Protein AF-A0A0J6S541-F1 (afdb_monomer_lite)

Sequence (90 aa):
METGPLQARLARLVRTGGDAARARAREAARTLASDIQQELRNGRAEATATPAGAAVTVEAPGLIAREFGTATRAARPVIGPAVARRPGRA

pLDDT: mean 71.31, std 18.67, range [35.28, 91.25]

Foldseek 3Di:
DDCPVVVVVVVVVVVVVVVVQLVVLQVVLVVVQVVVVVVAPAWHWDWDADPVHIFIDIGHPCPVVPPDPDDPDDDDGDDDDPDDDDPDDD

Radius of gyration: 19.19 Å; chains: 1; bounding box: 52×20×59 Å

Organism: NCBI:txid270351

Structure (mmCIF, N/CA/C/O backbone):
data_AF-A0A0J6S541-F1
#
_entry.id   AF-A0A0J6S541-F1
#
loop_
_atom_site.group_PDB
_atom_site.id
_atom_site.type_symbol
_atom_site.label_atom_id
_atom_site.label_alt_id
_atom_site.label_comp_id
_atom_site.label_asym_id
_atom_site.label_entity_id
_atom_site.label_seq_id
_atom_site.pdbx_PDB_ins_code
_atom_site.Cartn_x
_atom_site.Cartn_y
_atom_site.Cartn_z
_atom_site.occupancy
_atom_site.B_iso_or_equiv
_atom_site.auth_seq_id
_atom_site.auth_comp_id
_atom_site.auth_asym_id
_atom_site.auth_atom_id
_atom_site.pdbx_PDB_model_num
ATOM 1 N N . MET A 1 1 ? 22.074 0.739 -38.745 1.00 48.12 1 MET A N 1
ATOM 2 C CA . MET A 1 1 ? 22.692 0.948 -37.418 1.00 48.12 1 MET A CA 1
ATOM 3 C C . MET A 1 1 ? 21.904 0.140 -36.398 1.00 48.12 1 MET A C 1
ATOM 5 O O . MET A 1 1 ? 20.757 0.473 -36.130 1.00 48.12 1 MET A O 1
ATOM 9 N N . GLU A 1 2 ? 22.465 -0.973 -35.927 1.00 58.28 2 GLU A N 1
ATOM 10 C CA . GLU A 1 2 ? 21.788 -1.940 -35.052 1.00 58.28 2 GLU A CA 1
ATOM 11 C C . GLU A 1 2 ? 21.802 -1.471 -33.589 1.00 58.28 2 GLU A C 1
ATOM 13 O O . GLU A 1 2 ? 22.732 -1.727 -32.830 1.00 58.28 2 GLU A O 1
ATOM 18 N N . THR A 1 3 ? 20.749 -0.775 -33.168 1.00 63.75 3 THR A N 1
ATOM 19 C CA . THR A 1 3 ? 20.527 -0.403 -31.758 1.00 63.75 3 THR A CA 1
ATOM 20 C C . THR A 1 3 ? 19.854 -1.514 -30.939 1.00 63.75 3 THR A C 1
ATOM 22 O O . THR A 1 3 ? 19.732 -1.388 -29.719 1.00 63.75 3 THR A O 1
ATOM 25 N N . GLY A 1 4 ? 19.454 -2.620 -31.576 1.00 79.44 4 GLY A N 1
ATOM 26 C CA . GLY A 1 4 ? 18.691 -3.718 -30.967 1.00 79.44 4 GLY A CA 1
ATOM 27 C C . GLY A 1 4 ? 19.315 -4.318 -29.697 1.00 79.44 4 GLY A C 1
ATOM 28 O O . GLY A 1 4 ? 18.627 -4.389 -28.675 1.00 79.44 4 GLY A O 1
ATOM 29 N N . PRO A 1 5 ? 20.612 -4.688 -29.685 1.00 87.50 5 PRO A N 1
ATOM 30 C CA . PRO A 1 5 ? 21.240 -5.289 -28.504 1.00 87.50 5 PRO A CA 1
ATOM 31 C C . PRO A 1 5 ? 21.314 -4.341 -27.299 1.00 87.50 5 PRO A C 1
ATOM 33 O O . PRO A 1 5 ? 21.081 -4.747 -26.157 1.00 87.50 5 PRO A O 1
ATOM 36 N N . LEU A 1 6 ? 21.596 -3.058 -27.545 1.00 85.12 6 LEU A N 1
ATOM 37 C CA . LEU A 1 6 ? 21.658 -2.040 -26.497 1.00 85.12 6 LEU A CA 1
ATOM 38 C C . LEU A 1 6 ? 20.264 -1.742 -25.931 1.00 85.12 6 LEU A C 1
ATOM 40 O O . LEU A 1 6 ? 20.092 -1.713 -24.713 1.00 85.12 6 LEU A O 1
ATOM 44 N N . GLN A 1 7 ? 19.259 -1.583 -26.795 1.00 88.88 7 GLN A N 1
ATOM 45 C CA . GLN A 1 7 ? 17.871 -1.370 -26.379 1.00 88.88 7 GLN A CA 1
ATOM 46 C C . GLN A 1 7 ? 17.341 -2.554 -25.560 1.00 88.88 7 GLN A C 1
ATOM 48 O O . GLN A 1 7 ? 16.745 -2.350 -24.501 1.00 88.88 7 GLN A O 1
ATOM 53 N N . ALA A 1 8 ? 17.635 -3.789 -25.977 1.00 88.12 8 ALA A N 1
ATOM 54 C CA . ALA A 1 8 ? 17.278 -4.990 -25.226 1.00 88.12 8 ALA A CA 1
ATOM 55 C C . ALA A 1 8 ? 17.948 -5.029 -23.841 1.00 88.12 8 ALA A C 1
ATOM 57 O O . ALA A 1 8 ? 17.311 -5.390 -22.844 1.00 88.12 8 ALA A O 1
ATOM 58 N N . ARG A 1 9 ? 19.219 -4.615 -23.747 1.00 85.25 9 ARG A N 1
ATOM 59 C CA . ARG A 1 9 ? 19.947 -4.528 -22.473 1.00 85.25 9 ARG A CA 1
ATOM 60 C C . ARG A 1 9 ? 19.373 -3.452 -21.550 1.00 85.25 9 ARG A C 1
ATOM 62 O O . ARG A 1 9 ? 19.202 -3.719 -20.361 1.00 85.25 9 ARG A O 1
ATOM 69 N N . LEU A 1 10 ? 19.033 -2.276 -22.075 1.00 91.12 10 LEU A N 1
ATOM 70 C CA . LEU A 1 10 ? 18.406 -1.198 -21.302 1.00 91.12 10 LEU A CA 1
ATOM 71 C C . LEU A 1 10 ? 17.007 -1.592 -20.815 1.00 91.12 10 LEU A C 1
ATOM 73 O O . LEU A 1 10 ? 16.702 -1.425 -19.635 1.00 91.12 10 LEU A O 1
ATOM 77 N N . ALA A 1 11 ? 16.187 -2.200 -21.675 1.00 88.81 11 ALA A N 1
ATOM 78 C CA . ALA A 1 11 ? 14.867 -2.703 -21.298 1.00 88.81 11 ALA A CA 1
ATOM 79 C C . ALA A 1 11 ? 14.949 -3.772 -20.195 1.00 88.81 11 ALA A C 1
ATOM 81 O O . ALA A 1 11 ? 14.130 -3.788 -19.272 1.00 88.81 11 ALA A O 1
ATOM 82 N N . ARG A 1 12 ? 15.961 -4.649 -20.254 1.00 85.75 12 ARG A N 1
ATOM 83 C CA . ARG A 1 12 ? 16.238 -5.619 -19.187 1.00 85.75 12 ARG A CA 1
ATOM 84 C C . ARG A 1 12 ? 16.616 -4.916 -17.885 1.00 85.75 12 ARG A C 1
ATOM 86 O O . ARG A 1 12 ? 16.053 -5.249 -16.851 1.00 85.75 12 ARG A O 1
ATOM 93 N N . LEU A 1 13 ? 17.507 -3.926 -17.941 1.00 87.94 13 LEU A N 1
ATOM 94 C CA . LEU A 1 13 ? 17.943 -3.177 -16.761 1.00 87.94 13 LEU A CA 1
ATOM 95 C C . LEU A 1 13 ? 16.776 -2.459 -16.068 1.00 87.94 13 LEU A C 1
ATOM 97 O O . LEU A 1 13 ? 16.637 -2.561 -14.851 1.00 87.94 13 LEU A O 1
ATOM 101 N N . VAL A 1 14 ? 15.914 -1.786 -16.836 1.00 86.81 14 VAL A 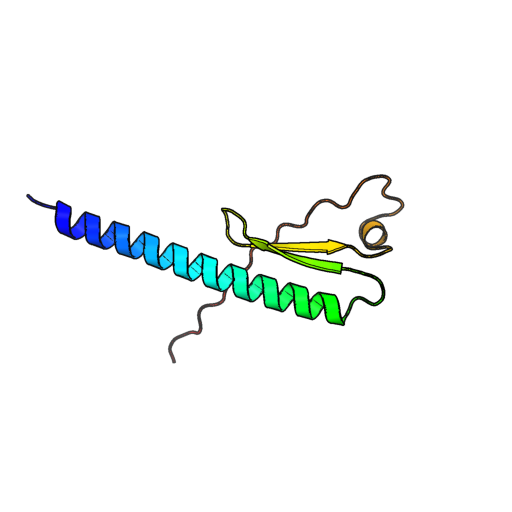N 1
ATOM 102 C CA . VAL A 1 14 ? 14.710 -1.117 -16.312 1.00 86.81 14 VAL A CA 1
ATOM 103 C C . VAL A 1 14 ? 13.792 -2.122 -15.616 1.00 86.81 14 VAL A C 1
ATOM 105 O O . VAL A 1 14 ? 13.318 -1.864 -14.509 1.00 86.81 14 VAL A O 1
ATOM 108 N N . ARG A 1 15 ? 13.589 -3.299 -16.219 1.00 85.00 15 ARG A N 1
ATOM 109 C CA . ARG A 1 15 ? 12.757 -4.365 -15.645 1.00 85.00 15 ARG A CA 1
ATOM 110 C C . ARG A 1 15 ? 13.333 -4.897 -14.337 1.00 85.00 15 ARG A C 1
ATOM 112 O O . ARG A 1 15 ? 12.640 -4.875 -13.326 1.00 85.00 15 ARG A O 1
ATOM 119 N N . THR A 1 16 ? 14.609 -5.284 -14.333 1.00 85.56 16 THR A N 1
ATOM 120 C CA . THR A 1 16 ? 15.292 -5.793 -13.135 1.00 85.56 16 THR A CA 1
ATOM 121 C C . THR A 1 16 ? 15.309 -4.750 -12.015 1.00 85.56 16 THR A C 1
ATOM 123 O O . THR A 1 16 ? 15.074 -5.086 -10.855 1.00 85.56 16 THR A O 1
ATOM 126 N N . GLY A 1 17 ? 15.511 -3.472 -12.350 1.00 83.56 17 GLY A N 1
ATOM 127 C CA . GLY A 1 17 ? 15.414 -2.371 -11.391 1.00 83.56 17 GLY A CA 1
ATOM 128 C C . GLY A 1 17 ? 14.008 -2.223 -10.799 1.00 83.56 17 GLY A C 1
ATOM 129 O O . GLY A 1 17 ? 13.862 -2.081 -9.583 1.00 83.56 17 GLY A O 1
ATOM 130 N N . GLY A 1 18 ? 12.972 -2.314 -11.637 1.00 83.81 18 GLY A N 1
ATOM 131 C CA . GLY A 1 18 ? 11.573 -2.269 -11.208 1.00 83.81 18 GLY A CA 1
ATOM 132 C C . GLY A 1 18 ? 11.158 -3.465 -10.346 1.00 83.81 18 GLY A C 1
ATOM 133 O O . GLY A 1 18 ? 10.394 -3.298 -9.395 1.00 83.81 18 GLY A O 1
ATOM 134 N N . ASP A 1 19 ? 11.668 -4.661 -10.637 1.00 86.44 19 ASP A N 1
ATOM 135 C CA . ASP A 1 19 ? 11.435 -5.860 -9.822 1.00 86.44 19 ASP A CA 1
ATOM 136 C C . ASP A 1 19 ? 12.111 -5.730 -8.450 1.00 86.44 19 ASP A C 1
ATOM 138 O O . ASP A 1 19 ? 11.474 -5.955 -7.420 1.00 86.44 19 ASP A O 1
ATOM 142 N N . ALA A 1 20 ? 13.363 -5.262 -8.412 1.00 81.94 20 ALA A N 1
ATOM 143 C CA . ALA A 1 20 ? 14.087 -5.018 -7.166 1.00 81.94 20 ALA A CA 1
ATOM 144 C C . ALA A 1 20 ? 13.445 -3.909 -6.310 1.00 81.94 20 ALA A C 1
ATOM 146 O O . ALA A 1 20 ? 13.453 -3.976 -5.080 1.00 81.94 20 ALA A O 1
ATOM 147 N N . ALA A 1 21 ? 12.880 -2.871 -6.934 1.00 77.56 21 ALA A N 1
ATOM 148 C CA . ALA A 1 21 ? 12.113 -1.844 -6.230 1.00 77.56 21 ALA A CA 1
ATOM 149 C C . ALA A 1 21 ? 10.822 -2.417 -5.621 1.00 77.56 21 ALA A C 1
ATOM 151 O O . ALA A 1 21 ? 10.550 -2.187 -4.444 1.00 77.56 21 ALA A O 1
ATOM 152 N N . ARG A 1 22 ? 10.072 -3.228 -6.381 1.00 81.31 22 ARG A N 1
ATOM 153 C CA . ARG A 1 22 ? 8.854 -3.895 -5.891 1.00 81.31 22 ARG A CA 1
ATOM 154 C C . ARG A 1 22 ? 9.142 -4.889 -4.767 1.00 81.31 22 ARG A C 1
ATOM 156 O O . ARG A 1 22 ? 8.386 -4.931 -3.802 1.00 81.31 22 ARG A O 1
ATOM 163 N N . ALA A 1 23 ? 10.238 -5.644 -4.848 1.00 86.69 23 ALA A N 1
ATOM 164 C CA . ALA A 1 23 ? 10.658 -6.552 -3.780 1.00 86.69 23 ALA A CA 1
ATOM 165 C C . ALA A 1 23 ? 10.939 -5.798 -2.471 1.00 86.69 23 ALA A C 1
ATOM 167 O O . ALA A 1 23 ? 10.405 -6.164 -1.427 1.00 86.69 23 ALA A O 1
ATOM 168 N N . ARG A 1 24 ? 11.687 -4.689 -2.542 1.00 83.75 24 ARG A N 1
ATOM 169 C CA . ARG A 1 24 ? 11.952 -3.830 -1.376 1.00 83.75 24 ARG A CA 1
ATOM 170 C C . ARG A 1 24 ? 10.678 -3.220 -0.794 1.00 83.75 24 ARG A C 1
ATOM 172 O O . ARG A 1 24 ? 10.530 -3.198 0.420 1.00 83.75 24 ARG A O 1
ATOM 179 N N . ALA A 1 25 ? 9.753 -2.765 -1.640 1.00 80.88 25 ALA A N 1
ATOM 180 C CA . ALA A 1 25 ? 8.474 -2.222 -1.184 1.00 80.88 25 ALA A CA 1
ATOM 181 C C . ALA A 1 25 ? 7.628 -3.271 -0.443 1.00 80.88 25 ALA A C 1
ATOM 183 O O . ALA A 1 25 ? 7.034 -2.959 0.585 1.00 80.88 25 ALA A O 1
ATOM 184 N N . ARG A 1 26 ? 7.603 -4.520 -0.930 1.00 85.19 26 ARG A N 1
ATOM 185 C CA . ARG A 1 26 ? 6.908 -5.629 -0.256 1.00 85.19 26 ARG A CA 1
ATOM 186 C C . ARG A 1 26 ? 7.510 -5.932 1.108 1.00 85.19 26 ARG A C 1
ATOM 188 O O . ARG A 1 26 ? 6.758 -6.124 2.054 1.00 85.19 26 ARG A O 1
ATOM 195 N N . GLU A 1 27 ? 8.835 -5.962 1.200 1.00 87.56 27 GLU A N 1
ATOM 196 C CA . GLU A 1 27 ? 9.509 -6.237 2.467 1.00 87.56 27 GLU A CA 1
ATOM 197 C C . GLU A 1 27 ? 9.257 -5.124 3.485 1.00 87.56 27 GLU A C 1
ATOM 199 O O . GLU A 1 27 ? 8.795 -5.397 4.586 1.00 87.56 27 GLU A O 1
ATOM 204 N N . ALA A 1 28 ? 9.413 -3.863 3.076 1.00 85.31 28 ALA A N 1
ATOM 205 C CA . ALA A 1 28 ? 9.115 -2.719 3.934 1.00 85.31 28 ALA A CA 1
ATOM 206 C C . ALA A 1 28 ? 7.654 -2.712 4.419 1.00 85.31 28 ALA A C 1
ATOM 208 O O . ALA A 1 28 ? 7.393 -2.432 5.585 1.00 85.31 28 ALA A O 1
ATOM 209 N N . ALA A 1 29 ? 6.699 -3.055 3.546 1.00 83.56 29 ALA A N 1
ATOM 210 C CA . ALA A 1 29 ? 5.292 -3.155 3.922 1.00 83.56 29 ALA A CA 1
ATOM 211 C C . ALA A 1 29 ? 5.035 -4.283 4.935 1.00 83.56 29 ALA A C 1
ATOM 213 O O . ALA A 1 29 ? 4.247 -4.094 5.857 1.00 83.56 29 ALA A O 1
ATOM 214 N N . ARG A 1 30 ? 5.707 -5.435 4.798 1.00 89.62 30 ARG A N 1
ATOM 215 C CA . ARG A 1 30 ? 5.608 -6.547 5.759 1.00 89.62 30 ARG A CA 1
ATOM 216 C C . ARG A 1 30 ? 6.157 -6.169 7.126 1.00 89.62 30 ARG A C 1
ATOM 218 O O . ARG A 1 30 ? 5.483 -6.426 8.118 1.00 89.62 30 ARG A O 1
ATOM 225 N N . THR A 1 31 ? 7.334 -5.543 7.169 1.00 90.56 31 THR A N 1
ATOM 226 C CA . THR A 1 31 ? 7.913 -5.030 8.418 1.00 90.56 31 THR A CA 1
ATOM 227 C C . THR A 1 31 ? 6.952 -4.047 9.076 1.00 90.56 31 THR A C 1
ATOM 229 O O . THR A 1 31 ? 6.563 -4.258 10.216 1.00 90.56 31 THR A O 1
ATOM 232 N N . LEU A 1 32 ? 6.452 -3.062 8.322 1.00 85.62 32 LEU A N 1
ATOM 233 C CA . LEU A 1 32 ? 5.506 -2.074 8.840 1.00 85.62 32 LEU A CA 1
ATOM 234 C C . LEU A 1 32 ? 4.213 -2.710 9.376 1.00 85.62 32 LEU A C 1
ATOM 236 O O . LEU A 1 32 ? 3.743 -2.331 10.442 1.00 85.62 32 LEU A O 1
ATOM 240 N N . ALA A 1 33 ? 3.632 -3.675 8.659 1.00 86.38 33 ALA A N 1
ATOM 241 C CA . ALA A 1 33 ? 2.437 -4.375 9.127 1.00 86.38 33 ALA A CA 1
ATOM 242 C C . ALA A 1 33 ? 2.704 -5.150 10.427 1.00 86.38 33 ALA A C 1
ATOM 244 O O . ALA A 1 33 ? 1.872 -5.117 11.328 1.00 86.38 33 ALA A O 1
ATOM 245 N N . SER A 1 34 ? 3.865 -5.803 10.545 1.00 91.25 34 SER A N 1
ATOM 246 C CA . SER A 1 34 ? 4.282 -6.491 11.772 1.00 91.25 34 SER A CA 1
ATOM 247 C C . SER A 1 34 ? 4.449 -5.519 12.940 1.00 91.25 34 SER A C 1
ATOM 249 O O . SER A 1 34 ? 3.934 -5.786 14.023 1.00 91.25 34 SER A O 1
ATOM 251 N N . ASP A 1 35 ? 5.122 -4.390 12.723 1.00 88.69 35 ASP A N 1
ATOM 252 C CA . ASP A 1 35 ? 5.354 -3.380 13.760 1.00 88.69 35 ASP A CA 1
ATOM 253 C C . ASP A 1 35 ? 4.021 -2.808 14.265 1.00 88.69 35 ASP A C 1
ATOM 255 O O . ASP A 1 35 ? 3.753 -2.801 15.465 1.00 88.69 35 ASP A O 1
ATOM 259 N N . ILE A 1 36 ? 3.119 -2.441 13.346 1.00 85.56 36 ILE A N 1
ATOM 260 C CA . ILE A 1 36 ? 1.770 -1.975 13.697 1.00 85.56 36 ILE A CA 1
ATOM 261 C C . ILE A 1 36 ? 1.002 -3.070 14.451 1.00 85.56 36 ILE A C 1
ATOM 263 O O . ILE A 1 36 ? 0.350 -2.786 15.454 1.00 85.56 36 ILE A O 1
ATOM 267 N N . GLN A 1 37 ? 1.071 -4.327 14.004 1.00 90.81 37 GLN A N 1
ATOM 268 C CA . GLN A 1 37 ? 0.364 -5.436 14.646 1.00 90.81 37 GLN A CA 1
ATOM 269 C C . GLN A 1 37 ? 0.798 -5.649 16.102 1.00 90.81 37 GLN A C 1
ATOM 271 O O . GLN A 1 37 ? -0.042 -6.011 16.925 1.00 90.81 37 GLN A O 1
ATOM 276 N N . GLN A 1 38 ? 2.072 -5.417 16.427 1.00 90.88 38 GLN A N 1
ATOM 277 C CA . GLN A 1 38 ? 2.584 -5.516 17.799 1.00 90.88 38 GLN A CA 1
ATOM 278 C C . GLN A 1 38 ? 2.023 -4.417 18.713 1.00 90.88 38 GLN A C 1
ATOM 280 O O . GLN A 1 38 ? 1.840 -4.644 19.909 1.00 90.88 38 GLN A O 1
ATOM 285 N N . GLU A 1 39 ? 1.715 -3.244 18.161 1.00 87.50 39 GLU A N 1
ATOM 286 C CA . GLU A 1 39 ? 1.136 -2.124 18.910 1.00 87.50 39 GLU A CA 1
ATOM 287 C C . GLU A 1 39 ? -0.396 -2.212 19.038 1.00 87.50 39 GLU A C 1
ATOM 289 O O . GLU A 1 39 ? -0.996 -1.632 19.953 1.00 87.50 39 GLU A O 1
ATOM 294 N N . LEU A 1 40 ? -1.057 -2.953 18.146 1.00 83.06 40 LEU A N 1
ATOM 295 C CA . LEU A 1 40 ? -2.507 -3.121 18.155 1.00 83.06 40 LEU A CA 1
ATOM 296 C C . LEU A 1 40 ? -2.956 -4.149 19.199 1.00 83.06 40 LEU A C 1
ATOM 298 O O . LEU A 1 40 ? -2.760 -5.349 19.044 1.00 83.06 40 LEU A O 1
ATOM 302 N N . ARG A 1 41 ? -3.677 -3.686 20.229 1.00 80.81 41 ARG A N 1
ATOM 303 C CA . ARG A 1 41 ? -4.287 -4.577 21.237 1.00 80.81 41 ARG A CA 1
ATOM 304 C C . ARG A 1 41 ? -5.458 -5.400 20.695 1.00 80.81 41 ARG A C 1
ATOM 306 O O . ARG A 1 41 ? -5.561 -6.575 21.005 1.00 80.81 41 ARG A O 1
ATOM 313 N N . ASN A 1 42 ? -6.334 -4.772 19.908 1.00 82.62 42 ASN A N 1
ATOM 314 C CA . ASN A 1 42 ? -7.563 -5.372 19.373 1.00 82.62 42 ASN A CA 1
ATOM 315 C C . ASN A 1 42 ? -7.721 -5.036 17.883 1.00 82.62 42 ASN A C 1
ATOM 317 O O . ASN A 1 42 ? -8.771 -4.561 17.472 1.00 82.62 42 ASN A O 1
ATOM 321 N N . GLY A 1 43 ? -6.672 -5.193 17.079 1.00 84.44 43 GLY A N 1
ATOM 322 C CA . GLY A 1 43 ? -6.699 -4.840 15.660 1.00 84.44 43 GLY A CA 1
ATOM 323 C C . GLY A 1 43 ? -5.872 -5.784 14.798 1.00 84.44 43 GLY A C 1
ATOM 324 O O . GLY A 1 43 ? -5.193 -6.678 15.305 1.00 84.44 43 GLY A O 1
ATOM 325 N N . ARG A 1 44 ? -5.939 -5.569 13.489 1.00 86.06 44 ARG A N 1
ATOM 326 C CA . ARG A 1 44 ? -5.229 -6.315 12.458 1.00 86.06 44 ARG A CA 1
ATOM 327 C C . ARG A 1 44 ? -4.478 -5.351 11.550 1.00 86.06 44 ARG A C 1
ATOM 329 O O . ARG A 1 44 ? -5.049 -4.360 11.108 1.00 86.06 44 ARG A O 1
ATOM 336 N N . ALA A 1 45 ? -3.233 -5.660 11.225 1.00 84.44 45 ALA A N 1
ATOM 337 C CA . ALA A 1 45 ? -2.487 -4.988 10.170 1.00 84.44 45 ALA A CA 1
ATOM 338 C C . ALA A 1 45 ? -1.996 -6.012 9.143 1.00 84.44 45 ALA A C 1
ATOM 340 O O . ALA A 1 45 ? -1.467 -7.062 9.503 1.00 84.44 45 ALA A O 1
ATOM 341 N N . GLU A 1 46 ? -2.176 -5.723 7.856 1.00 87.12 46 GLU A N 1
ATOM 342 C CA . GLU A 1 46 ? -1.835 -6.647 6.775 1.00 87.12 46 GLU A CA 1
ATOM 343 C C . GLU A 1 46 ? -1.190 -5.932 5.591 1.00 87.12 46 GLU A C 1
ATOM 345 O O . GLU A 1 46 ? -1.691 -4.925 5.091 1.00 87.12 46 GLU A O 1
ATOM 350 N N . ALA A 1 47 ? -0.080 -6.492 5.111 1.00 88.00 47 ALA A N 1
ATOM 351 C CA . ALA A 1 47 ? 0.610 -6.026 3.919 1.00 88.00 47 ALA A CA 1
ATOM 352 C C . ALA A 1 47 ? 0.160 -6.815 2.684 1.00 88.00 47 ALA A C 1
ATOM 354 O O . ALA A 1 47 ? 0.267 -8.039 2.646 1.00 88.00 47 ALA A O 1
ATOM 355 N N . THR A 1 48 ? -0.258 -6.112 1.634 1.00 86.44 48 THR A N 1
ATOM 356 C CA . THR A 1 48 ? -0.667 -6.699 0.351 1.00 86.44 48 THR A CA 1
ATOM 357 C C . THR A 1 48 ? 0.134 -6.093 -0.798 1.00 86.44 48 THR A C 1
ATOM 359 O O . THR A 1 48 ? 0.382 -4.889 -0.848 1.00 86.44 48 THR A O 1
ATOM 362 N N . ALA A 1 49 ? 0.556 -6.920 -1.757 1.00 82.31 49 ALA A N 1
ATOM 363 C CA . ALA A 1 49 ? 1.223 -6.431 -2.962 1.00 82.31 49 ALA A CA 1
ATOM 364 C C . ALA A 1 49 ? 0.230 -5.720 -3.896 1.00 82.31 49 ALA A C 1
ATOM 366 O O . ALA A 1 49 ? -0.896 -6.174 -4.079 1.00 82.31 49 ALA A O 1
ATOM 367 N N . THR A 1 50 ? 0.669 -4.646 -4.552 1.00 81.19 50 THR A N 1
ATOM 368 C CA . THR A 1 50 ? -0.130 -3.908 -5.544 1.00 81.19 50 THR A CA 1
ATOM 369 C C . THR A 1 50 ? 0.658 -3.737 -6.847 1.00 81.19 50 THR A C 1
ATOM 371 O O . THR A 1 50 ? 1.886 -3.876 -6.844 1.00 81.19 50 THR A O 1
ATOM 374 N N . PRO A 1 51 ? 0.007 -3.400 -7.978 1.00 75.62 51 PRO A N 1
ATOM 375 C CA . PRO A 1 51 ? 0.722 -3.087 -9.218 1.00 75.62 51 PRO A CA 1
ATOM 376 C C . PRO A 1 51 ? 1.746 -1.950 -9.061 1.00 75.62 51 PRO A C 1
ATOM 378 O O . PRO A 1 51 ? 2.793 -1.975 -9.704 1.00 75.62 51 PRO A O 1
ATOM 381 N N . ALA A 1 52 ? 1.473 -0.993 -8.167 1.00 74.81 52 ALA A N 1
ATOM 382 C CA . ALA A 1 52 ? 2.361 0.128 -7.859 1.00 74.81 52 ALA A CA 1
ATOM 383 C C . ALA A 1 52 ? 3.452 -0.204 -6.815 1.00 74.81 52 ALA A C 1
ATOM 385 O O . ALA A 1 52 ? 4.358 0.601 -6.611 1.00 74.81 52 ALA A O 1
ATOM 386 N N . GLY A 1 53 ? 3.397 -1.367 -6.154 1.00 82.38 53 GLY A N 1
ATOM 387 C CA . GLY A 1 53 ? 4.333 -1.747 -5.093 1.00 82.38 53 GLY A CA 1
ATOM 388 C C . GLY A 1 53 ? 3.682 -2.624 -4.026 1.00 82.38 53 GLY A C 1
ATOM 389 O O . GLY A 1 53 ? 3.474 -3.823 -4.232 1.00 82.38 53 GLY A O 1
ATOM 390 N N . ALA A 1 54 ? 3.395 -2.033 -2.869 1.00 82.62 54 ALA A N 1
ATOM 391 C CA . ALA A 1 54 ? 2.728 -2.682 -1.746 1.00 82.62 54 ALA A CA 1
ATOM 392 C C . ALA A 1 54 ? 1.870 -1.666 -0.976 1.00 82.62 54 ALA A C 1
ATOM 394 O O . ALA A 1 54 ? 2.153 -0.470 -1.003 1.00 82.62 54 ALA A O 1
ATOM 395 N N . ALA A 1 55 ? 0.826 -2.152 -0.314 1.00 83.31 55 ALA A N 1
ATOM 396 C CA . ALA A 1 55 ? -0.055 -1.395 0.565 1.00 83.31 55 ALA A CA 1
ATOM 397 C C . ALA A 1 55 ? -0.137 -2.098 1.926 1.00 83.31 55 ALA A C 1
ATOM 399 O O . ALA A 1 55 ? -0.036 -3.324 1.986 1.00 83.31 55 ALA A O 1
ATOM 400 N N . VAL A 1 56 ? -0.325 -1.329 2.997 1.00 82.69 56 VAL A N 1
ATOM 401 C CA . VAL A 1 56 ? -0.599 -1.851 4.341 1.00 82.69 56 VAL A CA 1
ATOM 402 C C . VAL A 1 56 ? -1.992 -1.392 4.746 1.00 82.69 56 VAL A C 1
ATOM 404 O O . VAL A 1 56 ? -2.271 -0.194 4.751 1.00 82.69 56 VAL A O 1
ATOM 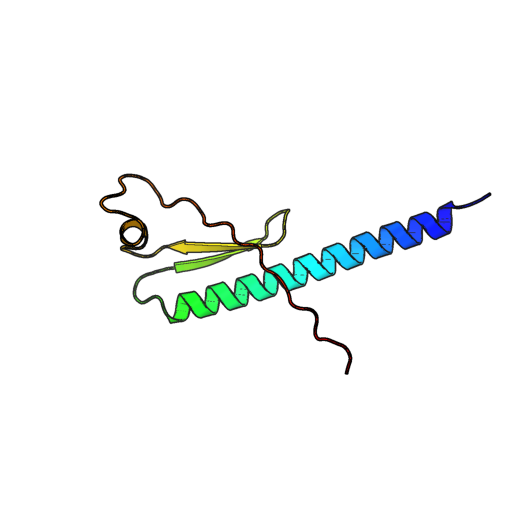407 N N . THR A 1 57 ? -2.861 -2.344 5.059 1.00 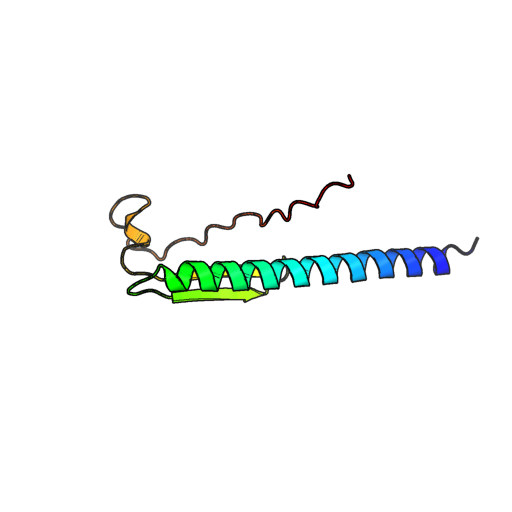84.06 57 THR A N 1
ATOM 408 C CA . THR A 1 57 ? -4.210 -2.098 5.569 1.00 84.06 57 THR A CA 1
ATOM 409 C C . THR A 1 57 ? -4.212 -2.326 7.069 1.00 84.06 57 THR A C 1
ATOM 411 O O . THR A 1 57 ? -3.646 -3.309 7.540 1.00 84.06 57 THR A O 1
ATOM 414 N N . VAL A 1 58 ? -4.852 -1.427 7.815 1.00 83.81 58 VAL A N 1
ATOM 415 C CA . VAL A 1 58 ? -4.966 -1.523 9.271 1.00 83.81 58 VAL A CA 1
ATOM 416 C C . VAL A 1 58 ? -6.432 -1.432 9.672 1.00 83.81 58 VAL A C 1
ATOM 418 O O . VAL A 1 58 ? -7.123 -0.479 9.321 1.00 83.81 58 VAL A O 1
ATOM 421 N N . GLU A 1 59 ? -6.891 -2.414 10.434 1.00 80.56 59 GLU A N 1
ATOM 422 C CA . GLU A 1 59 ? -8.235 -2.510 10.986 1.00 80.56 59 GLU A CA 1
ATOM 423 C C . GLU A 1 59 ? -8.147 -2.504 12.513 1.00 80.56 59 GLU A C 1
ATOM 425 O O . GLU A 1 59 ? -7.517 -3.368 13.111 1.00 80.56 59 GLU A O 1
ATOM 430 N N . ALA A 1 60 ? -8.771 -1.534 13.176 1.00 79.50 60 ALA A N 1
ATOM 431 C CA . ALA A 1 60 ? -8.823 -1.486 14.635 1.00 79.50 60 ALA A CA 1
ATOM 432 C C . ALA A 1 60 ? -10.073 -0.726 15.113 1.00 79.50 60 ALA A C 1
ATOM 434 O O . ALA A 1 60 ? -10.486 0.248 14.468 1.00 79.50 60 ALA A O 1
ATOM 435 N N . PRO A 1 61 ? -10.668 -1.114 16.255 1.00 68.81 61 PRO A N 1
ATOM 436 C CA . PRO A 1 61 ? -11.735 -0.368 16.901 1.00 68.81 61 PRO A CA 1
ATOM 437 C C . PRO A 1 61 ? -11.312 1.081 17.144 1.00 68.81 61 PRO A C 1
ATOM 439 O O . PRO A 1 61 ? -10.241 1.349 17.684 1.00 68.81 61 PRO A O 1
ATOM 442 N N . GLY A 1 62 ? -12.157 2.027 16.737 1.00 67.94 62 GLY A N 1
ATOM 443 C CA . GLY A 1 62 ? -11.907 3.450 16.960 1.00 67.94 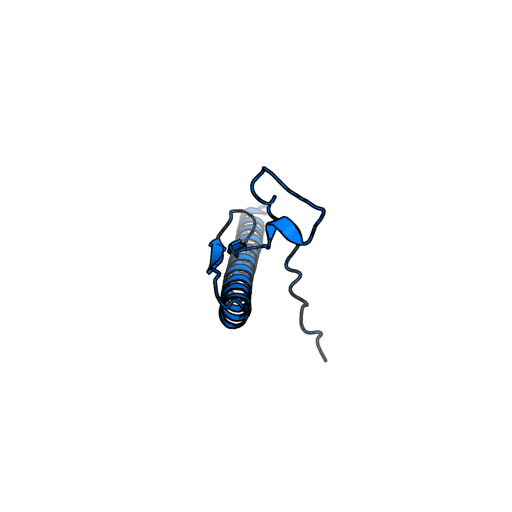62 GLY A CA 1
ATOM 444 C C . GLY A 1 62 ? -10.903 4.108 16.006 1.00 67.94 62 GLY A C 1
ATOM 445 O O . GLY A 1 62 ? -10.689 5.310 16.138 1.00 67.94 62 GLY A O 1
ATOM 446 N N . LEU A 1 63 ? -10.347 3.407 15.003 1.00 61.97 63 LEU A N 1
ATOM 447 C CA . LEU A 1 63 ? -9.567 4.069 13.937 1.00 61.97 63 LEU A CA 1
ATOM 448 C C . LEU A 1 63 ? -10.418 5.077 13.149 1.00 61.97 63 LEU A C 1
ATOM 450 O O . LEU A 1 63 ? -9.931 6.141 12.785 1.00 61.97 63 LEU A O 1
ATOM 454 N N . ILE A 1 64 ? -11.716 4.795 12.990 1.00 51.56 64 ILE A N 1
ATOM 455 C CA . ILE A 1 64 ? -12.702 5.721 12.409 1.00 51.56 64 ILE A CA 1
ATOM 456 C C . ILE A 1 64 ? -12.869 6.997 13.264 1.00 51.56 64 ILE A C 1
ATOM 458 O O . ILE A 1 64 ? -13.291 8.027 12.756 1.00 51.56 64 ILE A O 1
ATOM 462 N N . ALA A 1 65 ? -12.521 6.964 14.556 1.00 43.62 65 ALA A N 1
ATOM 463 C CA . ALA A 1 65 ? -12.782 8.062 15.487 1.00 43.62 65 ALA A CA 1
ATOM 464 C C . ALA A 1 65 ? -11.646 9.096 15.593 1.00 43.62 65 ALA A C 1
ATOM 466 O O . ALA A 1 65 ? -11.816 10.100 16.284 1.00 43.62 65 ALA A O 1
ATOM 467 N N . ARG A 1 66 ? -10.487 8.876 14.954 1.00 44.47 66 ARG A N 1
ATOM 468 C CA . ARG A 1 66 ? -9.315 9.760 15.118 1.00 44.47 66 ARG A CA 1
ATOM 469 C C . ARG A 1 66 ? -9.150 10.834 14.044 1.00 44.47 66 ARG A C 1
ATOM 471 O O . ARG A 1 66 ? -8.333 11.727 14.235 1.00 44.47 66 ARG A O 1
ATOM 478 N N . GLU A 1 67 ? -9.975 10.830 13.002 1.00 41.72 67 GLU A N 1
ATOM 479 C CA . GLU A 1 67 ? -10.014 11.909 12.009 1.00 41.72 67 GLU A CA 1
ATOM 480 C C . GLU A 1 67 ? -11.440 12.443 11.836 1.00 41.72 67 GLU A C 1
ATOM 482 O O . GLU A 1 67 ? -12.038 12.294 10.785 1.00 41.72 67 GLU A O 1
ATOM 487 N N . PHE A 1 68 ? -11.960 13.133 12.854 1.00 37.66 68 PHE A N 1
ATOM 488 C CA . PHE A 1 68 ? -13.283 13.783 12.889 1.00 37.66 68 PHE A CA 1
ATOM 489 C C . PHE A 1 68 ? -14.447 12.861 13.292 1.00 37.66 68 PHE A C 1
ATOM 491 O O . PHE A 1 68 ? -14.556 11.712 12.882 1.00 37.66 68 PHE A O 1
ATOM 498 N N . GLY A 1 69 ? -15.302 13.377 14.179 1.00 35.28 69 GLY A N 1
ATOM 499 C CA . GLY A 1 69 ? -16.356 12.631 14.862 1.00 35.28 69 GLY A CA 1
ATOM 500 C C . GLY A 1 69 ? -17.264 11.802 13.946 1.00 35.28 69 GLY A C 1
ATOM 501 O O . GLY A 1 69 ? -17.570 12.180 12.820 1.00 35.28 69 GLY A O 1
ATOM 502 N N . THR A 1 70 ? -17.728 10.672 14.490 1.00 41.66 70 THR A N 1
ATOM 503 C CA . THR A 1 70 ? -18.876 9.889 14.000 1.00 41.66 70 THR A CA 1
ATOM 504 C C . THR A 1 70 ? -18.882 9.615 12.491 1.00 41.66 70 THR A C 1
ATOM 506 O O . THR A 1 70 ? -19.790 10.043 11.782 1.00 41.66 70 THR A O 1
ATOM 509 N N . ALA A 1 71 ? -17.907 8.871 11.969 1.00 37.62 71 ALA A N 1
ATOM 510 C CA . ALA A 1 71 ? -17.991 8.413 10.585 1.00 37.62 71 ALA A CA 1
ATOM 511 C C . ALA A 1 71 ? -18.844 7.132 10.473 1.00 37.62 71 ALA A C 1
ATOM 513 O O . ALA A 1 71 ? -18.476 6.053 10.927 1.00 37.62 71 ALA A O 1
ATOM 514 N N . THR A 1 72 ? -19.995 7.261 9.812 1.00 44.00 72 THR A N 1
ATOM 515 C CA . THR A 1 72 ? -20.916 6.191 9.378 1.00 44.00 72 THR A CA 1
ATOM 516 C C . THR A 1 72 ? -20.429 5.446 8.123 1.00 44.00 72 THR A C 1
ATOM 518 O O . THR A 1 72 ? -21.192 4.715 7.490 1.00 44.00 72 THR A O 1
ATOM 521 N N . ARG A 1 73 ? -19.164 5.628 7.721 1.00 46.66 73 ARG A N 1
ATOM 522 C CA . ARG A 1 73 ? -18.558 5.011 6.532 1.00 46.66 73 ARG A CA 1
ATOM 523 C C . ARG A 1 73 ? -17.160 4.485 6.834 1.00 46.66 73 ARG A C 1
ATOM 525 O O . ARG A 1 73 ? -16.431 5.072 7.627 1.00 46.66 73 ARG A O 1
ATOM 532 N N . ALA A 1 74 ? -16.809 3.387 6.162 1.00 48.16 74 ALA A N 1
ATOM 533 C CA . ALA A 1 74 ? -15.498 2.752 6.240 1.00 48.16 74 ALA A CA 1
ATOM 534 C C . ALA A 1 74 ? -14.367 3.762 5.975 1.00 48.16 74 ALA A C 1
ATOM 536 O O . ALA A 1 74 ? -14.476 4.600 5.075 1.00 48.16 74 ALA A O 1
ATOM 537 N N . ALA A 1 75 ? -13.292 3.677 6.764 1.00 52.88 75 ALA A N 1
ATOM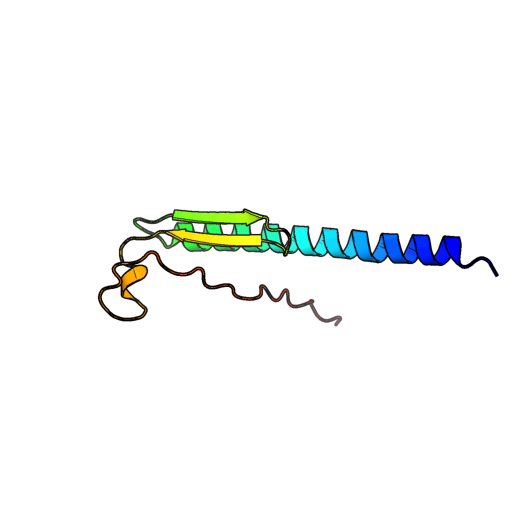 538 C CA . ALA A 1 75 ? -12.130 4.551 6.646 1.00 52.88 75 ALA A CA 1
ATOM 539 C C . ALA A 1 75 ? -11.543 4.492 5.221 1.00 52.88 75 ALA A C 1
ATOM 541 O O . ALA A 1 75 ? -11.326 3.410 4.672 1.00 52.88 75 ALA A O 1
ATOM 542 N N . ARG A 1 76 ? -11.297 5.658 4.605 1.00 49.41 76 ARG A N 1
ATOM 543 C CA . ARG A 1 76 ? -10.609 5.735 3.305 1.00 49.41 76 ARG A CA 1
ATOM 544 C C . ARG A 1 76 ? -9.142 5.321 3.491 1.00 49.41 76 ARG A C 1
ATOM 546 O O . ARG A 1 76 ? -8.506 5.837 4.406 1.00 49.41 76 ARG A O 1
ATOM 553 N N . PRO A 1 77 ? -8.576 4.464 2.621 1.00 48.91 77 PRO A N 1
ATOM 554 C CA . PRO A 1 77 ? -7.160 4.120 2.684 1.00 48.91 77 PRO A CA 1
ATOM 555 C C . PRO A 1 77 ? -6.292 5.374 2.534 1.00 48.91 77 PRO A C 1
ATOM 557 O O . PRO A 1 77 ? -6.409 6.096 1.539 1.00 48.91 77 PRO A O 1
ATOM 560 N N . VAL A 1 78 ? -5.408 5.626 3.500 1.00 51.91 78 VAL A N 1
ATOM 561 C CA . VAL A 1 78 ? -4.368 6.65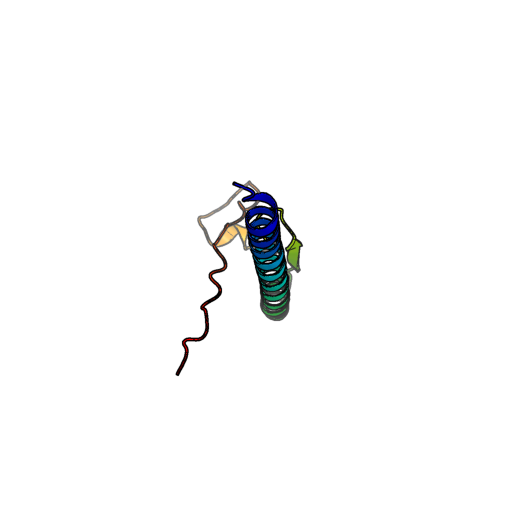2 3.379 1.00 51.91 78 VAL A CA 1
ATOM 562 C C . VAL A 1 78 ? -3.232 6.063 2.544 1.00 51.91 78 VAL A C 1
ATOM 564 O O . VAL A 1 78 ? -2.493 5.193 2.998 1.00 51.91 78 VAL A O 1
ATOM 567 N N . ILE A 1 79 ? -3.107 6.510 1.293 1.00 46.62 79 ILE A N 1
ATOM 568 C CA . ILE A 1 79 ? -2.018 6.102 0.395 1.00 46.62 79 ILE A CA 1
ATOM 569 C C . ILE A 1 79 ? -0.847 7.068 0.602 1.00 46.62 79 ILE A C 1
ATOM 571 O O . ILE A 1 79 ? -0.836 8.166 0.050 1.00 46.62 79 ILE A O 1
ATOM 575 N N . GLY A 1 80 ? 0.137 6.670 1.410 1.00 46.66 80 GLY A N 1
ATOM 576 C CA . GLY A 1 80 ? 1.407 7.386 1.556 1.00 46.66 80 GLY A CA 1
ATOM 577 C C . GLY A 1 80 ? 2.506 6.785 0.664 1.00 46.66 80 GLY A C 1
ATOM 578 O O . GLY A 1 80 ? 2.583 5.561 0.545 1.00 46.66 80 GLY A O 1
ATOM 579 N N . PRO A 1 81 ? 3.380 7.591 0.031 1.00 38.47 81 PRO A N 1
ATOM 580 C CA . PRO A 1 81 ? 4.520 7.064 -0.713 1.00 38.47 81 PRO A CA 1
ATOM 581 C C . PRO A 1 81 ? 5.563 6.466 0.243 1.00 38.47 81 PRO A C 1
ATOM 583 O O . PRO A 1 81 ? 6.115 7.162 1.094 1.00 38.47 81 PRO A O 1
ATOM 586 N N . ALA A 1 82 ? 5.896 5.186 0.069 1.00 48.16 82 ALA A N 1
ATOM 587 C CA . ALA A 1 82 ? 7.044 4.577 0.737 1.00 48.16 82 ALA A CA 1
ATOM 588 C C . ALA A 1 82 ? 8.343 5.044 0.051 1.00 48.16 82 ALA A C 1
ATOM 590 O O . ALA A 1 82 ? 8.774 4.485 -0.959 1.00 48.16 82 ALA A O 1
ATOM 591 N N . VAL A 1 83 ? 8.965 6.103 0.576 1.00 41.28 83 VAL A N 1
ATOM 592 C CA . VAL A 1 83 ? 10.244 6.617 0.062 1.00 41.28 83 VAL A CA 1
ATOM 593 C C . VAL A 1 83 ? 11.395 5.828 0.686 1.00 41.28 83 VAL A C 1
ATOM 595 O O . VAL A 1 83 ? 11.815 6.092 1.811 1.00 41.28 83 VAL A O 1
ATOM 598 N N . ALA A 1 84 ? 11.946 4.869 -0.057 1.00 43.97 84 ALA A N 1
ATOM 599 C CA . ALA A 1 84 ? 13.191 4.211 0.326 1.00 43.97 84 ALA A CA 1
ATOM 600 C C . ALA A 1 84 ? 14.361 5.197 0.163 1.00 43.97 84 ALA A C 1
ATOM 602 O O . ALA A 1 84 ? 14.777 5.498 -0.961 1.00 43.97 84 ALA A O 1
ATOM 603 N N . ARG A 1 85 ? 14.906 5.707 1.274 1.00 47.44 85 ARG A N 1
ATOM 604 C CA . ARG A 1 85 ? 16.136 6.509 1.228 1.00 47.44 85 ARG A CA 1
ATOM 605 C C . ARG A 1 85 ? 17.290 5.620 0.773 1.00 47.44 85 ARG A C 1
ATOM 607 O O . ARG A 1 85 ? 17.537 4.555 1.332 1.00 47.44 85 ARG A O 1
ATOM 614 N N . ARG A 1 86 ? 17.990 6.054 -0.272 1.00 41.69 86 ARG A N 1
ATOM 615 C CA . ARG A 1 86 ? 19.210 5.400 -0.743 1.00 41.69 86 ARG A CA 1
ATOM 616 C C . ARG A 1 86 ? 20.326 5.720 0.266 1.00 41.69 86 ARG A C 1
ATOM 618 O O . ARG A 1 86 ? 20.533 6.907 0.512 1.00 41.69 86 ARG A O 1
ATOM 625 N N . PRO A 1 87 ? 21.029 4.735 0.854 1.00 45.47 87 PRO A N 1
ATOM 626 C CA . PRO A 1 87 ? 22.203 5.036 1.664 1.00 45.47 87 PRO A CA 1
ATOM 627 C C . PRO A 1 87 ? 23.229 5.751 0.778 1.00 45.47 87 PRO A C 1
ATOM 629 O O . PRO A 1 87 ? 23.557 5.278 -0.316 1.00 45.47 87 PRO A O 1
ATOM 632 N N . GLY A 1 88 ? 23.640 6.945 1.208 1.00 45.50 88 GLY A N 1
ATOM 633 C CA . GLY A 1 88 ? 24.656 7.743 0.532 1.00 45.50 88 GLY A CA 1
ATOM 634 C C . GLY A 1 88 ? 25.998 7.018 0.546 1.00 45.50 88 GLY A C 1
ATOM 635 O O . GLY A 1 88 ? 26.329 6.328 1.508 1.00 45.50 88 GLY A O 1
ATOM 636 N N . ARG A 1 89 ? 26.748 7.146 -0.550 1.00 48.69 89 ARG A N 1
ATOM 637 C CA . ARG A 1 89 ? 28.145 6.712 -0.628 1.00 48.69 89 ARG A CA 1
ATOM 638 C C . ARG A 1 89 ? 28.949 7.604 0.327 1.00 48.69 89 ARG A C 1
ATOM 640 O O . ARG A 1 89 ? 28.816 8.822 0.220 1.00 48.69 89 ARG A O 1
ATOM 647 N N . ALA A 1 90 ? 29.686 6.990 1.253 1.00 43.75 90 ALA A N 1
ATOM 648 C CA . ALA A 1 90 ? 30.741 7.663 2.008 1.00 43.75 90 ALA A CA 1
ATOM 649 C C . ALA A 1 90 ? 31.826 8.195 1.060 1.00 43.75 90 ALA A C 1
ATOM 651 O O . ALA A 1 90 ? 31.990 7.586 -0.029 1.00 43.75 90 ALA A O 1
#

Secondary structure (DSSP, 8-state):
---HHHHHHHHHHHHHHHHHHHHHHHHHHHHHHHHHHHH-SS-EEEEEEETTEEEEEEE-TTGGGSSSS---SPPPP-------PPPPP-